Protein AF-A0A5K0YC41-F1 (afdb_monomer_lite)

Organism: NCBI:txid210225

InterPro domains:
  IPR000322 Glycoside hydrolase family 31, TIM barrel domain [PF01055] (1-55)
  IPR017853 Glycoside hydrolase superfamily [SSF51445] (1-55)

pLDDT: mean 95.38, std 6.05, range [59.16, 98.5]

Structure (mmCIF, N/CA/C/O backbone):
data_AF-A0A5K0YC41-F1
#
_entry.id   AF-A0A5K0YC41-F1
#
loop_
_atom_site.group_PDB
_atom_site.id
_atom_site.type_symbol
_atom_site.label_atom_id
_atom_site.label_alt_id
_atom_site.label_comp_id
_atom_site.label_asym_id
_atom_site.label_entity_id
_atom_site.label_seq_id
_atom_site.pdbx_PDB_ins_code
_atom_site.Cartn_x
_atom_site.Cartn_y
_atom_site.Cartn_z
_atom_site.occupancy
_atom_site.B_iso_or_equiv
_atom_site.auth_seq_id
_atom_site.auth_comp_id
_atom_site.auth_asym_id
_atom_site.auth_atom_id
_atom_site.pdbx_PDB_model_num
ATOM 1 N N . GLY A 1 1 ? 10.809 -5.148 -9.645 1.00 82.06 1 GLY A N 1
ATOM 2 C CA . GLY A 1 1 ? 11.880 -4.317 -10.254 1.00 82.06 1 GLY A CA 1
ATOM 3 C C . GLY A 1 1 ? 13.246 -4.964 -10.058 1.00 82.06 1 GLY A C 1
ATOM 4 O O . GLY A 1 1 ? 13.369 -5.788 -9.166 1.00 82.06 1 GLY A O 1
ATOM 5 N N . LEU A 1 2 ? 14.252 -4.640 -10.880 1.00 95.44 2 LEU A N 1
ATOM 6 C CA . LEU A 1 2 ? 15.577 -5.301 -10.983 1.00 95.44 2 LEU A CA 1
ATOM 7 C C . LEU A 1 2 ? 15.555 -6.760 -11.491 1.00 95.44 2 LEU A C 1
ATOM 9 O O . LEU A 1 2 ? 16.341 -7.109 -12.359 1.00 95.44 2 LEU A O 1
ATOM 13 N N . SER A 1 3 ? 14.607 -7.584 -11.042 1.00 97.12 3 SER A N 1
ATOM 14 C CA . SER A 1 3 ? 14.432 -8.989 -11.454 1.00 97.12 3 SER A CA 1
ATOM 15 C C . SER A 1 3 ? 13.700 -9.198 -12.791 1.00 97.12 3 SER A C 1
ATOM 17 O O . SER A 1 3 ? 13.313 -10.317 -13.110 1.00 97.12 3 SER A O 1
ATOM 19 N N . GLY A 1 4 ? 13.438 -8.135 -13.559 1.00 97.75 4 GLY A N 1
ATOM 20 C CA . GLY A 1 4 ? 12.669 -8.227 -14.810 1.00 97.75 4 GLY A CA 1
ATOM 21 C C . GLY A 1 4 ? 11.147 -8.347 -14.639 1.00 97.75 4 GLY A C 1
ATOM 22 O O . GLY A 1 4 ? 10.443 -8.460 -15.634 1.00 97.75 4 GLY A O 1
ATOM 23 N N . GLN A 1 5 ? 10.622 -8.256 -13.410 1.00 97.38 5 GLN A N 1
ATOM 24 C CA . GLN A 1 5 ? 9.183 -8.159 -13.129 1.00 97.38 5 GLN A CA 1
ATOM 25 C C . GLN A 1 5 ? 8.853 -6.751 -12.592 1.00 97.38 5 GLN A C 1
ATOM 27 O O . GLN A 1 5 ? 9.004 -6.507 -11.388 1.00 97.38 5 GLN A O 1
ATOM 32 N N . PRO A 1 6 ? 8.533 -5.769 -13.460 1.00 96.00 6 PRO A N 1
ATOM 33 C CA . PRO A 1 6 ? 8.300 -4.387 -13.043 1.00 96.00 6 PRO A CA 1
ATOM 34 C C . PRO A 1 6 ? 6.859 -4.125 -12.594 1.00 96.00 6 PRO A C 1
ATOM 36 O O . PRO A 1 6 ? 6.669 -3.249 -11.760 1.00 96.00 6 PRO A O 1
ATOM 39 N N . LEU A 1 7 ? 5.869 -4.874 -13.095 1.00 97.75 7 LEU A N 1
ATOM 40 C CA . LEU A 1 7 ? 4.464 -4.744 -12.697 1.00 97.75 7 LEU A CA 1
ATOM 41 C C . LEU A 1 7 ? 4.257 -5.388 -11.318 1.00 97.75 7 LEU A C 1
ATOM 43 O O . LEU A 1 7 ? 3.839 -6.535 -11.199 1.00 97.75 7 LEU A O 1
ATOM 47 N N . SER A 1 8 ? 4.648 -4.666 -10.272 1.00 97.56 8 SER A N 1
ATOM 48 C CA . SER A 1 8 ? 4.661 -5.154 -8.894 1.00 97.56 8 SER A CA 1
ATOM 49 C C . SER A 1 8 ? 4.288 -4.045 -7.921 1.00 97.56 8 SER A C 1
ATOM 51 O O . SER A 1 8 ? 4.751 -2.914 -8.080 1.00 97.56 8 SER A O 1
ATOM 53 N N . GLY A 1 9 ? 3.532 -4.395 -6.887 1.00 97.62 9 GLY A N 1
ATOM 54 C CA . GLY A 1 9 ? 3.208 -3.519 -5.772 1.00 97.62 9 GLY A CA 1
ATOM 55 C C . GLY A 1 9 ? 2.467 -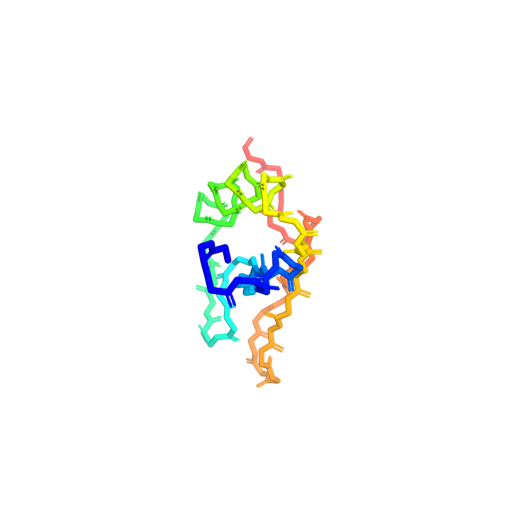4.290 -4.674 1.00 97.62 9 GLY A C 1
ATOM 56 O O . GLY A 1 9 ? 1.888 -5.341 -4.959 1.00 97.62 9 GLY A O 1
ATOM 57 N N . PRO A 1 10 ? 2.552 -3.826 -3.422 1.00 97.94 10 PRO A N 1
ATOM 58 C CA . PRO A 1 10 ? 1.855 -4.411 -2.278 1.00 97.94 10 PRO A CA 1
ATOM 59 C C . PRO A 1 10 ? 0.383 -3.963 -2.210 1.00 97.94 10 PRO A C 1
ATOM 61 O O . PRO A 1 10 ? -0.033 -3.053 -2.927 1.00 97.94 10 PRO A O 1
ATOM 64 N N . ASP A 1 11 ? -0.375 -4.560 -1.290 1.00 98.50 11 ASP A N 1
ATOM 65 C CA . ASP A 1 11 ? -1.735 -4.119 -0.974 1.00 98.50 11 ASP A CA 1
ATOM 66 C C . ASP A 1 11 ? -1.715 -2.827 -0.156 1.00 98.50 11 ASP A C 1
ATOM 68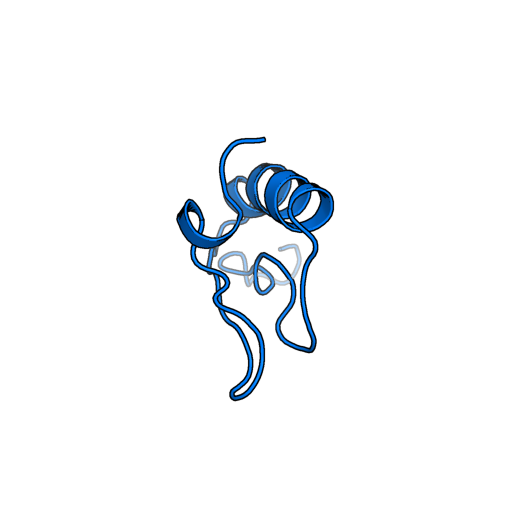 O O . ASP A 1 11 ? -1.176 -2.770 0.953 1.00 98.50 11 ASP A O 1
ATOM 72 N N . ILE A 1 12 ? -2.289 -1.772 -0.730 1.00 98.06 12 ILE A N 1
ATOM 73 C CA . ILE A 1 12 ? -2.334 -0.433 -0.145 1.00 98.06 12 ILE A CA 1
ATOM 74 C C . ILE A 1 12 ? -3.239 -0.454 1.086 1.00 98.06 12 ILE A C 1
ATOM 76 O O . ILE A 1 12 ? -4.385 -0.883 1.005 1.00 98.06 12 ILE A O 1
ATOM 80 N N . GLY A 1 13 ? -2.714 0.010 2.223 1.00 96.56 13 GLY A N 1
ATOM 81 C CA . GLY A 1 13 ? -3.375 -0.086 3.530 1.00 96.56 13 GLY A CA 1
ATOM 82 C C . GLY A 1 13 ? -2.980 -1.333 4.327 1.00 96.56 13 GLY A C 1
ATOM 83 O O . GLY A 1 13 ? -3.056 -1.311 5.553 1.00 96.56 13 GLY A O 1
ATOM 84 N N . GLY A 1 14 ? -2.437 -2.354 3.657 1.00 97.88 14 GLY A N 1
ATOM 85 C CA . GLY A 1 14 ? -2.159 -3.671 4.225 1.00 97.88 14 GLY A CA 1
ATOM 86 C C . GLY A 1 14 ? -3.344 -4.627 4.074 1.00 97.88 14 GLY A C 1
ATOM 87 O O . GLY A 1 14 ? -4.493 -4.230 4.213 1.00 97.88 14 GLY A O 1
ATOM 88 N N . PHE A 1 15 ? -3.046 -5.899 3.795 1.00 98.19 15 PHE A N 1
ATOM 89 C CA . PHE A 1 15 ? -4.070 -6.927 3.585 1.00 98.19 15 PHE A CA 1
ATOM 90 C C . PHE A 1 15 ? -4.737 -7.392 4.887 1.00 98.19 15 PHE A C 1
ATOM 92 O O . PHE A 1 15 ? -5.944 -7.596 4.9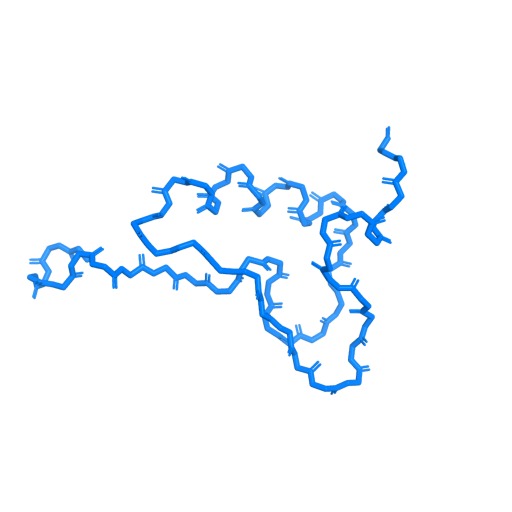19 1.00 98.19 15 PHE A O 1
ATOM 99 N N . ALA A 1 16 ? -3.946 -7.581 5.948 1.00 97.94 16 ALA A N 1
ATOM 100 C CA . ALA A 1 16 ? -4.415 -8.132 7.215 1.00 97.94 16 ALA A CA 1
ATOM 101 C C . ALA A 1 16 ? -4.622 -7.040 8.271 1.00 97.94 16 ALA A C 1
ATOM 103 O O . ALA A 1 16 ? -3.787 -6.140 8.421 1.00 97.94 16 ALA A O 1
ATOM 104 N N . GLY A 1 17 ? -5.689 -7.175 9.059 1.00 97.25 17 GLY A N 1
ATOM 105 C CA . GLY A 1 17 ? -6.055 -6.226 10.104 1.00 97.2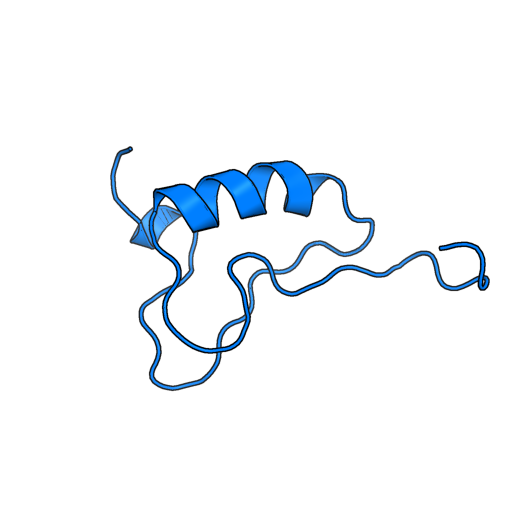5 17 GLY A CA 1
ATOM 106 C C . GLY A 1 17 ? -6.531 -4.866 9.580 1.00 97.25 17 GLY A C 1
ATOM 107 O O . GLY A 1 17 ? -6.787 -4.663 8.397 1.00 97.25 17 GLY A O 1
ATOM 108 N N . ASN A 1 18 ? -6.676 -3.907 10.498 1.00 97.56 18 ASN A N 1
ATOM 109 C CA . ASN A 1 18 ? -7.307 -2.622 10.202 1.00 97.56 18 ASN A CA 1
ATOM 110 C C . ASN A 1 18 ? -6.279 -1.492 10.130 1.00 97.56 18 ASN A C 1
ATOM 112 O O . ASN A 1 18 ? -5.637 -1.158 11.131 1.00 97.56 18 ASN A O 1
ATOM 116 N N . ALA A 1 19 ? -6.161 -0.864 8.959 1.00 96.06 19 ALA A N 1
ATOM 117 C CA . ALA A 1 19 ? -5.423 0.379 8.812 1.00 96.06 19 ALA A CA 1
ATOM 118 C C . ALA A 1 19 ? -6.085 1.511 9.613 1.00 96.06 19 ALA A C 1
ATOM 120 O O . ALA A 1 19 ? -7.306 1.586 9.736 1.00 96.06 19 ALA A O 1
ATOM 121 N N . THR A 1 20 ? -5.274 2.432 10.132 1.00 95.81 20 THR A N 1
ATOM 122 C CA . THR A 1 20 ? -5.772 3.719 10.636 1.00 95.81 20 THR A CA 1
ATOM 123 C C . THR A 1 20 ? -5.843 4.731 9.488 1.00 95.81 20 THR A C 1
ATOM 125 O O . THR A 1 20 ? -5.050 4.601 8.550 1.00 95.81 20 THR A O 1
ATOM 128 N N . PRO A 1 21 ? -6.687 5.782 9.558 1.00 95.50 21 PRO A N 1
ATOM 129 C CA . PRO A 1 21 ? -6.754 6.818 8.517 1.00 95.50 21 PRO A CA 1
ATOM 130 C C . PRO A 1 21 ? -5.378 7.389 8.146 1.00 95.50 21 PRO A C 1
ATOM 132 O O . PRO A 1 21 ? -4.979 7.391 6.983 1.00 95.50 21 PRO A O 1
ATOM 135 N N . ARG A 1 22 ? -4.572 7.739 9.158 1.00 96.00 22 ARG A N 1
ATOM 136 C CA . ARG A 1 22 ? -3.204 8.247 8.968 1.00 96.00 22 ARG A CA 1
ATOM 137 C C . ARG A 1 22 ? -2.280 7.241 8.277 1.00 96.00 22 ARG A C 1
ATOM 139 O O . ARG A 1 22 ? -1.402 7.634 7.508 1.00 96.00 22 ARG A O 1
ATOM 146 N N . LEU A 1 23 ? -2.412 5.951 8.593 1.00 95.81 23 LEU A N 1
ATOM 147 C CA . LEU A 1 23 ? -1.618 4.903 7.954 1.00 95.81 23 LEU A CA 1
ATOM 148 C C . LEU A 1 23 ? -2.045 4.720 6.497 1.00 95.81 23 LEU A C 1
ATOM 150 O O . LEU A 1 23 ? -1.180 4.681 5.624 1.00 95.81 23 LEU A O 1
ATOM 154 N N . PHE A 1 24 ? -3.350 4.654 6.239 1.00 95.88 24 PHE A N 1
ATOM 155 C CA . PHE A 1 24 ? -3.900 4.489 4.899 1.00 95.88 24 PHE A CA 1
ATOM 156 C C . PHE A 1 24 ? -3.546 5.670 3.986 1.00 95.88 24 PHE A C 1
ATOM 158 O O . PHE A 1 24 ? -3.060 5.457 2.879 1.00 95.88 24 PHE A O 1
ATOM 165 N N . GLY A 1 25 ? -3.658 6.914 4.467 1.00 95.25 25 GLY A N 1
ATOM 166 C CA . GLY A 1 25 ? -3.261 8.106 3.706 1.00 95.25 25 GLY A CA 1
ATOM 167 C C . GLY A 1 25 ? -1.779 8.096 3.304 1.00 95.25 25 GLY A C 1
ATOM 168 O O . GLY A 1 25 ? -1.430 8.361 2.152 1.00 95.25 25 GLY A O 1
ATOM 169 N N . ARG A 1 26 ? -0.883 7.683 4.214 1.00 96.50 26 ARG A N 1
ATOM 170 C CA . ARG A 1 26 ? 0.542 7.475 3.885 1.00 96.50 26 ARG A CA 1
ATOM 171 C C . ARG A 1 26 ? 0.739 6.361 2.859 1.00 96.50 26 ARG A C 1
ATOM 173 O O . ARG A 1 26 ? 1.560 6.502 1.951 1.00 96.50 26 ARG A O 1
ATOM 180 N N . TRP A 1 27 ? -0.013 5.273 2.999 1.00 97.38 27 TRP A N 1
ATOM 181 C CA . TRP A 1 27 ? -0.024 4.162 2.056 1.00 97.38 27 TRP A CA 1
ATOM 182 C C . TRP A 1 27 ? -0.470 4.596 0.664 1.00 97.38 27 TRP A C 1
ATOM 184 O O . TRP A 1 27 ? 0.160 4.182 -0.296 1.00 97.38 27 TRP A O 1
ATOM 194 N N . MET A 1 28 ? -1.477 5.458 0.536 1.00 96.12 28 MET A N 1
ATOM 195 C CA . MET A 1 28 ? -1.924 5.992 -0.755 1.00 96.12 28 MET A CA 1
ATOM 196 C C . MET A 1 28 ? -0.831 6.816 -1.444 1.00 96.12 28 MET A C 1
ATOM 198 O O . MET A 1 28 ? -0.595 6.642 -2.639 1.00 96.12 28 MET A O 1
ATOM 202 N N . GLY A 1 29 ? -0.111 7.658 -0.694 1.00 96.75 29 GLY A N 1
ATOM 203 C CA . GLY A 1 29 ? 0.981 8.472 -1.238 1.00 96.75 29 GLY A CA 1
ATOM 204 C C . GLY A 1 29 ? 2.130 7.643 -1.825 1.00 96.75 29 GLY A C 1
ATOM 205 O O . GLY A 1 29 ? 2.613 7.941 -2.915 1.00 96.75 29 GLY A O 1
ATOM 206 N N . VAL A 1 30 ? 2.552 6.579 -1.133 1.00 97.75 30 VAL A N 1
ATOM 207 C CA . VAL A 1 30 ? 3.580 5.649 -1.647 1.00 97.75 30 VAL A CA 1
ATOM 208 C C . VAL A 1 30 ? 2.987 4.689 -2.686 1.00 97.75 30 VAL A C 1
ATOM 210 O O . VAL A 1 30 ? 3.613 4.402 -3.702 1.00 97.75 30 VAL A O 1
ATOM 213 N N . GLY A 1 31 ? 1.765 4.222 -2.444 1.00 97.56 31 GLY A N 1
ATOM 214 C CA . GLY A 1 31 ? 0.989 3.282 -3.250 1.00 97.56 31 GLY A CA 1
ATOM 215 C C . GLY A 1 31 ? 0.843 3.727 -4.697 1.00 97.56 31 GLY A C 1
ATOM 216 O O . GLY A 1 31 ? 1.103 2.952 -5.614 1.00 97.56 31 GLY A O 1
ATOM 217 N N . ALA A 1 32 ? 0.528 5.010 -4.893 1.00 97.19 32 ALA A N 1
ATOM 218 C CA . ALA A 1 32 ? 0.394 5.632 -6.206 1.00 97.19 32 ALA A CA 1
ATOM 219 C C . ALA A 1 32 ? 1.692 5.633 -7.038 1.00 97.19 32 ALA A C 1
ATOM 221 O O . ALA A 1 32 ? 1.634 5.824 -8.250 1.00 97.19 32 ALA A O 1
ATOM 222 N N . MET A 1 33 ? 2.852 5.409 -6.411 1.00 97.69 33 MET A N 1
ATOM 223 C CA . MET A 1 33 ? 4.152 5.354 -7.088 1.00 97.69 33 MET A CA 1
ATOM 224 C C . MET A 1 33 ? 4.548 3.932 -7.516 1.00 97.69 33 MET A C 1
ATOM 226 O O . MET A 1 33 ? 5.552 3.765 -8.213 1.00 97.69 33 MET A O 1
ATOM 230 N N . PHE A 1 34 ? 3.801 2.895 -7.114 1.00 98.12 34 PHE A N 1
ATOM 231 C CA . PHE A 1 34 ? 4.071 1.529 -7.559 1.00 98.12 34 PHE A CA 1
ATOM 232 C C . PHE A 1 34 ? 3.511 1.269 -8.966 1.00 98.12 34 PHE A C 1
ATOM 234 O O . PHE A 1 34 ? 2.394 1.686 -9.271 1.00 98.12 34 PHE A O 1
ATOM 241 N N . PRO A 1 35 ? 4.227 0.505 -9.818 1.00 98.00 35 PRO A N 1
ATOM 242 C CA . PRO A 1 35 ? 3.727 0.125 -11.141 1.00 98.00 35 PRO A CA 1
ATOM 243 C C . PRO A 1 35 ? 2.418 -0.677 -11.115 1.00 98.00 35 PRO A C 1
ATOM 245 O O . PRO A 1 35 ? 1.634 -0.601 -12.055 1.00 98.00 35 PRO A O 1
ATOM 248 N N . PHE A 1 36 ? 2.187 -1.453 -10.053 1.00 98.25 36 PHE A N 1
ATOM 249 C CA . PHE A 1 36 ? 0.896 -2.066 -9.757 1.00 98.25 36 PHE A CA 1
ATOM 250 C C . PHE A 1 36 ? 0.353 -1.455 -8.464 1.00 98.25 36 PHE A C 1
ATOM 252 O O . PHE A 1 36 ? 0.994 -1.548 -7.422 1.00 98.25 36 PHE A O 1
ATOM 259 N N . CYS A 1 37 ? -0.812 -0.819 -8.546 1.00 98.12 37 CYS A N 1
ATOM 260 C CA . CYS A 1 37 ? -1.411 -0.033 -7.471 1.00 98.12 37 CYS A CA 1
ATOM 261 C C . CYS A 1 37 ? -2.802 -0.605 -7.163 1.00 98.12 37 CYS A C 1
ATOM 263 O O . CYS A 1 37 ? -3.705 -0.510 -7.996 1.00 98.12 37 CYS A O 1
ATOM 265 N N . ARG A 1 38 ? -2.963 -1.250 -6.000 1.00 98.25 38 ARG A N 1
ATOM 266 C CA . ARG A 1 38 ? -4.199 -1.944 -5.606 1.00 98.25 38 ARG A CA 1
ATOM 267 C C . ARG A 1 38 ? -4.489 -1.767 -4.115 1.00 98.25 38 ARG A C 1
ATOM 269 O O . ARG A 1 38 ? -3.626 -2.047 -3.289 1.00 98.25 38 ARG A O 1
ATOM 276 N N . GLY A 1 39 ? -5.727 -1.399 -3.783 1.00 97.31 39 GLY A N 1
ATOM 277 C CA . GLY A 1 39 ? -6.301 -1.618 -2.452 1.00 97.31 39 GLY A CA 1
ATOM 278 C C . GLY A 1 39 ? -6.924 -3.014 -2.370 1.00 97.31 39 GLY A C 1
ATOM 279 O O . GLY A 1 39 ? -7.679 -3.404 -3.264 1.00 97.31 39 GLY A O 1
ATOM 280 N N . HIS A 1 40 ? -6.570 -3.787 -1.347 1.00 98.19 40 HIS A N 1
ATOM 281 C CA . HIS A 1 40 ? -7.095 -5.132 -1.113 1.00 98.19 40 HIS A CA 1
ATOM 282 C C . HIS A 1 40 ? -6.998 -5.460 0.376 1.00 98.19 40 HIS A C 1
ATOM 284 O O . HIS A 1 40 ? -5.964 -5.205 0.988 1.00 98.19 40 HIS A O 1
ATOM 290 N N . SER A 1 41 ? -8.062 -6.028 0.934 1.00 97.56 41 SER A N 1
ATOM 291 C CA . SER A 1 41 ? -8.188 -6.319 2.362 1.00 97.56 41 SER A CA 1
ATOM 292 C C . SER A 1 41 ? -8.762 -7.720 2.563 1.00 97.56 41 SER A C 1
ATOM 294 O O . SER A 1 41 ? -9.454 -8.246 1.680 1.00 97.56 41 SER A O 1
ATOM 296 N N . GLU A 1 42 ? -8.444 -8.344 3.693 1.00 98.06 42 GLU A N 1
ATOM 297 C CA . GLU A 1 42 ? -8.993 -9.644 4.071 1.00 98.06 42 GLU A CA 1
ATOM 298 C C . GLU A 1 42 ? -10.481 -9.550 4.442 1.00 98.06 42 GLU A C 1
ATOM 300 O O . GLU A 1 42 ? -11.027 -8.491 4.728 1.00 98.06 42 GLU A O 1
ATOM 305 N N . THR A 1 43 ? -11.186 -10.678 4.439 1.00 97.75 43 THR A N 1
ATOM 306 C CA . THR A 1 43 ? -12.574 -10.687 4.918 1.00 97.75 43 THR A CA 1
ATOM 307 C C . THR A 1 43 ? -12.612 -10.501 6.435 1.00 97.75 43 THR A C 1
ATOM 309 O O . THR A 1 43 ? -11.900 -11.194 7.157 1.00 97.75 43 THR A O 1
ATOM 312 N N . GLY A 1 44 ? -13.501 -9.631 6.921 1.00 97.31 44 GLY A N 1
ATOM 313 C CA . GLY A 1 44 ? -13.707 -9.392 8.355 1.00 97.31 44 GLY A CA 1
ATOM 314 C C . GLY A 1 44 ? -12.944 -8.191 8.923 1.00 97.31 44 GLY A C 1
ATOM 315 O O . GLY A 1 44 ? -13.089 -7.901 10.111 1.00 97.31 44 GLY A O 1
ATOM 316 N N . THR A 1 45 ? -12.171 -7.480 8.102 1.00 97.62 45 THR A N 1
ATOM 317 C CA . THR A 1 45 ? -11.636 -6.149 8.419 1.00 97.62 45 THR A CA 1
ATOM 318 C C . THR A 1 45 ? -12.671 -5.054 8.161 1.00 97.62 45 THR A C 1
ATOM 320 O O . THR A 1 45 ? -13.755 -5.303 7.631 1.00 97.62 45 THR A O 1
ATOM 323 N N . VAL A 1 46 ? -12.353 -3.835 8.599 1.00 96.00 46 VAL A N 1
ATOM 324 C CA . VAL A 1 46 ? -13.121 -2.633 8.251 1.00 96.00 46 VAL A CA 1
ATOM 325 C C . VAL A 1 46 ? -12.929 -2.274 6.778 1.00 96.00 46 VAL A C 1
ATOM 327 O O . VAL A 1 46 ? -11.902 -2.605 6.186 1.00 96.00 46 VAL A O 1
ATOM 330 N N . ASP A 1 47 ? -13.886 -1.530 6.230 1.00 96.38 47 ASP A N 1
ATOM 331 C CA . ASP A 1 47 ? -13.831 -0.974 4.878 1.00 96.38 47 ASP A CA 1
ATOM 332 C C . ASP A 1 47 ? -12.517 -0.197 4.649 1.00 96.38 47 ASP A C 1
ATOM 334 O O . ASP A 1 47 ? -12.127 0.659 5.451 1.00 96.38 47 ASP A O 1
ATOM 338 N N . HIS A 1 48 ? -11.811 -0.525 3.561 1.00 95.62 48 HIS A N 1
ATOM 339 C CA . HIS A 1 48 ? -10.502 0.044 3.181 1.00 95.62 48 HIS A CA 1
ATOM 340 C C . HIS A 1 48 ? -10.558 0.827 1.867 1.00 95.62 48 HIS A C 1
ATOM 342 O O . HIS A 1 48 ? -9.532 1.150 1.265 1.00 95.62 48 HIS A O 1
ATOM 348 N N . GLU A 1 49 ? -11.750 1.165 1.399 1.00 95.56 49 GLU A N 1
ATOM 349 C CA . GLU A 1 49 ? -11.930 2.111 0.315 1.00 95.56 49 GLU A CA 1
ATOM 350 C C . GLU A 1 49 ? -11.493 3.518 0.763 1.00 95.56 49 GLU A C 1
ATOM 352 O O . GLU A 1 49 ? -11.701 3.890 1.919 1.00 95.56 49 GLU A O 1
ATOM 357 N N . PRO A 1 50 ? -10.932 4.362 -0.127 1.00 93.44 50 PRO A N 1
ATOM 358 C CA . PRO A 1 50 ? -10.420 5.677 0.270 1.00 93.44 50 PRO A CA 1
ATOM 359 C C . PRO A 1 50 ? -11.433 6.578 0.992 1.00 93.44 50 PRO A C 1
ATOM 361 O O . PRO A 1 50 ? -11.043 7.375 1.837 1.00 93.44 50 PRO A O 1
ATOM 364 N N . TRP A 1 51 ? -12.728 6.442 0.692 1.00 93.25 51 TRP A N 1
ATOM 365 C CA . TRP A 1 51 ? -13.805 7.206 1.332 1.00 93.25 51 TRP A CA 1
ATOM 366 C C . TRP A 1 51 ? -14.258 6.648 2.692 1.00 93.25 51 TRP A C 1
ATOM 368 O O . TRP A 1 51 ? -15.017 7.316 3.389 1.00 93.25 51 TRP A O 1
ATOM 378 N N . ALA A 1 52 ? -13.815 5.452 3.093 1.00 94.62 52 ALA A N 1
ATOM 379 C CA . ALA A 1 52 ? -14.193 4.834 4.367 1.00 94.62 52 ALA A CA 1
ATOM 380 C C . ALA A 1 52 ? -13.459 5.437 5.580 1.00 94.62 52 ALA A C 1
ATOM 382 O O . ALA A 1 52 ? -13.896 5.276 6.718 1.00 94.62 52 ALA A O 1
ATOM 383 N N . PHE A 1 53 ? -12.360 6.164 5.353 1.00 91.88 53 PHE A N 1
ATOM 384 C CA . PHE A 1 53 ? -11.507 6.701 6.420 1.00 91.88 53 PHE A CA 1
ATOM 385 C C . PHE A 1 53 ? -11.949 8.067 6.972 1.00 91.88 53 PHE A C 1
ATOM 387 O O . PHE A 1 53 ? -11.315 8.567 7.902 1.00 91.88 53 PHE A O 1
ATOM 394 N N . GLY A 1 54 ? -13.050 8.630 6.459 1.00 86.19 54 GLY A N 1
ATOM 395 C CA . GLY A 1 54 ? -13.581 9.932 6.871 1.00 86.19 54 GLY A CA 1
ATOM 396 C C . GLY A 1 54 ? -12.806 11.124 6.300 1.00 86.19 54 GLY A C 1
ATOM 397 O O . GLY A 1 54 ? -11.904 10.963 5.479 1.00 86.19 54 GLY A O 1
ATOM 398 N N . GLU A 1 55 ? -13.194 12.330 6.719 1.00 79.06 55 GLU A N 1
ATOM 399 C CA . GLU A 1 55 ? -12.385 13.532 6.494 1.00 79.06 55 GLU A CA 1
ATOM 400 C C . GLU A 1 55 ? -11.149 13.471 7.403 1.00 79.06 55 GLU A C 1
ATOM 402 O O . GLU A 1 55 ? -11.271 13.150 8.588 1.00 79.06 55 GLU A O 1
ATOM 407 N N . GLU A 1 56 ? -9.966 13.732 6.838 1.00 59.16 56 GLU A N 1
ATOM 408 C CA . GLU A 1 56 ? -8.726 13.897 7.613 1.00 59.16 56 GLU A CA 1
ATOM 409 C C . GLU A 1 56 ? -8.686 15.263 8.309 1.00 59.16 56 GLU A C 1
ATOM 411 O O . GLU A 1 56 ? -8.909 16.287 7.621 1.00 59.16 56 GLU A O 1
#

Secondary structure (DSSP, 8-state):
--SS--S--PEET-SSS---HHHHHHHHHHHTTSSS-EE---TTSP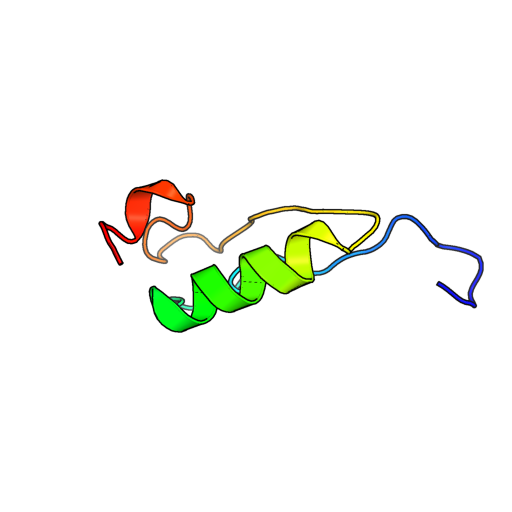P-SGGGG---

Sequence (56 aa):
GLSGQPLSGPDIGGFAGNATPRLFGRWMGVGAMFPFCRGHSETGTVDHEPWAFGEE

Radius of gyration: 12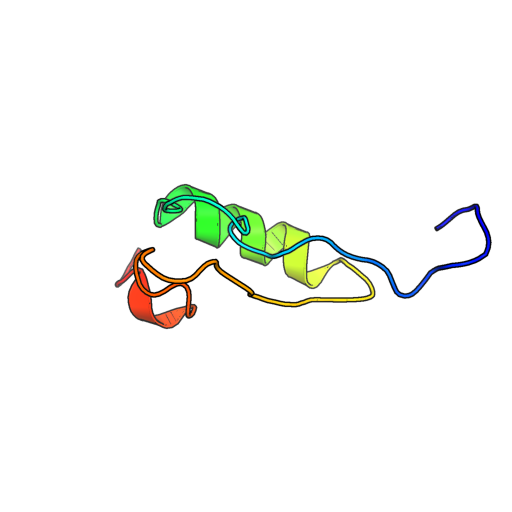.17 Å; chains: 1; bounding box: 30×25×25 Å

Foldseek 3Di:
DVVPPQQDDAAQQDAEAGRALVRNVVSVVVQVVGSHHHHHYDPPHQDSPNVRNDDD